Protein AF-A0A6A6DUK9-F1 (afdb_monomer)

Solvent-accessible surface area (backbone atoms only — not comparable to full-atom values): 10260 Å² total; per-residue (Å²): 81,68,50,56,43,38,37,33,22,68,74,67,48,70,50,73,76,43,75,47,70,49,62,72,30,68,74,65,78,47,85,48,71,88,71,81,74,62,84,68,71,42,81,40,97,46,64,44,70,66,60,54,53,50,51,55,51,51,51,53,50,50,51,53,53,49,51,52,51,54,49,52,52,52,50,51,51,53,51,52,52,50,52,51,54,49,54,52,49,53,51,50,54,51,54,50,51,60,47,53,52,51,54,50,50,52,50,53,52,50,52,51,51,53,50,53,49,46,49,64,70,73,49,74,78,80,76,74,86,77,82,88,76,96,80,85,88,80,85,87,79,88,87,76,93,76,87,80,82,85,82,80,81,85,82,88,76,82,79,88,85,88,132

pLDDT: mean 80.66, std 18.72, range [41.19, 98.25]

Radius of gyration: 49.28 Å; Cα contacts (8 Å, |Δi|>4): 82; chains: 1; bounding box: 95×43×125 Å

Foldseek 3Di:
DWAWAWEQEPVRDIDPIDTHDPVVCVVVVHDDDDDDHPPDHHYDPHHDPVVVVVVVVVVVVVVVVVVVVVVVVVVVVVVVVVVVVVVVVVVVVVVVVVVVVVVVVVVVVVVVVVVVVVCVVVDPPPPPDDDDDDDDDDDDDDDDDDDDDPDDDDDDDDDDDDD

Organism: NCBI:txid1314779

Sequence (163 aa):
MCQKWFKIYTCGCASPTYVQFCRPAVAADVVCQLLPEDVQPRKSFFPCYDCIRAQHRAEKAAEAAAAMKAAEEAFKKAEEEKKHKETERIRREAEERARVEREEEERKAKARKEEEEKIRREGRPWEVSGGNKKGKGRRDGHGGRHGNGHGGGSSAWGSNWRS

Mean predicted aligned error: 16.33 Å

Secondary structure (DSSP, 8-state):
-EEEE-EE-TTSPBPPPEEEE-HHHHHHT-----PPP--SPEEPSS--HHHHHHHHHHHHHHHHHHHHHHHHHHHHHHHHHHHHHHHHHHHHHHHHHHHHHHHHHHHHHHHHHHHHHHHHHH-----------------------------------------

Structure (mmCIF, N/CA/C/O backbone):
data_AF-A0A6A6DUK9-F1
#
_entry.id   AF-A0A6A6DUK9-F1
#
loop_
_atom_site.group_PDB
_atom_site.id
_atom_site.type_symbol
_atom_site.label_atom_id
_atom_site.label_alt_id
_atom_site.label_comp_id
_atom_site.label_asym_id
_atom_site.label_entity_id
_atom_site.label_seq_id
_atom_site.pdbx_PDB_ins_code
_atom_site.Cartn_x
_atom_site.Cartn_y
_atom_site.Cartn_z
_atom_site.occupancy
_atom_site.B_iso_or_equiv
_atom_site.auth_seq_id
_atom_site.auth_comp_id
_atom_site.auth_asym_id
_atom_site.auth_atom_id
_atom_site.pdbx_PDB_model_num
ATOM 1 N N . MET A 1 1 ? -38.609 1.006 37.296 1.00 69.38 1 MET A N 1
ATOM 2 C CA . MET A 1 1 ? -37.591 2.035 36.987 1.00 69.38 1 MET A CA 1
ATOM 3 C C . MET A 1 1 ? -36.424 1.430 36.226 1.00 69.38 1 MET A C 1
ATOM 5 O O . MET A 1 1 ? -36.191 0.230 36.347 1.00 69.38 1 MET A O 1
ATOM 9 N N . CYS A 1 2 ? -35.740 2.237 35.414 1.00 77.31 2 CYS A N 1
ATOM 10 C CA . CYS A 1 2 ? -34.673 1.782 34.526 1.00 77.31 2 CYS A CA 1
ATOM 11 C C . CYS A 1 2 ? -33.304 2.194 35.073 1.00 77.31 2 CYS A C 1
ATOM 13 O O . CYS A 1 2 ? -33.105 3.371 35.364 1.00 77.31 2 CYS A O 1
ATOM 15 N N . GLN A 1 3 ? -32.361 1.255 35.174 1.00 83.25 3 GLN A N 1
ATOM 16 C CA . GLN A 1 3 ? -30.976 1.579 35.515 1.00 83.25 3 GLN A CA 1
ATOM 17 C C . GLN A 1 3 ? -30.240 2.048 34.265 1.00 83.25 3 GLN A C 1
ATOM 19 O O . GLN A 1 3 ? -30.147 1.314 33.279 1.00 83.25 3 GLN A O 1
ATOM 24 N N . LYS A 1 4 ? -29.721 3.274 34.306 1.00 88.12 4 LYS A N 1
ATOM 25 C CA . LYS A 1 4 ? -28.845 3.808 33.266 1.00 88.12 4 LYS A CA 1
ATOM 26 C C . LYS A 1 4 ? -27.400 3.519 33.641 1.00 88.12 4 LYS A C 1
ATOM 28 O O . LYS A 1 4 ? -27.008 3.726 34.782 1.00 88.12 4 LYS A O 1
ATOM 33 N N . TRP A 1 5 ? -26.615 3.046 32.686 1.00 91.50 5 TRP A N 1
ATOM 34 C CA . TRP A 1 5 ? -25.183 2.830 32.873 1.00 91.50 5 TRP A CA 1
ATOM 35 C C . TRP A 1 5 ? -24.455 2.972 31.539 1.00 91.50 5 TRP A C 1
ATOM 37 O O . TRP A 1 5 ? -25.048 2.828 30.472 1.00 91.50 5 TRP A O 1
ATOM 47 N N . PHE A 1 6 ? -23.158 3.252 31.572 1.00 93.94 6 PHE A N 1
ATOM 48 C CA . PHE A 1 6 ? -22.327 3.313 30.372 1.00 93.94 6 PHE A CA 1
ATOM 49 C C . PHE A 1 6 ? -20.993 2.607 30.607 1.00 93.94 6 PHE A C 1
ATOM 51 O O . PHE A 1 6 ? -20.579 2.360 31.745 1.00 93.94 6 PHE A O 1
ATOM 58 N N . LYS A 1 7 ? -20.343 2.226 29.507 1.00 95.56 7 LYS A N 1
ATOM 59 C CA . LYS A 1 7 ? -19.026 1.591 29.503 1.00 95.56 7 LYS A CA 1
ATOM 60 C C . LYS A 1 7 ? -17.956 2.593 29.094 1.00 95.56 7 LYS A C 1
ATOM 62 O O . LYS A 1 7 ? -18.210 3.435 28.240 1.00 95.56 7 LYS A O 1
ATOM 67 N N . ILE A 1 8 ? -16.751 2.438 29.626 1.00 97.00 8 ILE A N 1
ATOM 68 C CA . ILE A 1 8 ? -15.539 3.074 29.096 1.00 97.00 8 ILE A CA 1
ATOM 69 C C . ILE A 1 8 ? -14.708 1.994 28.404 1.00 97.00 8 ILE A C 1
ATOM 71 O O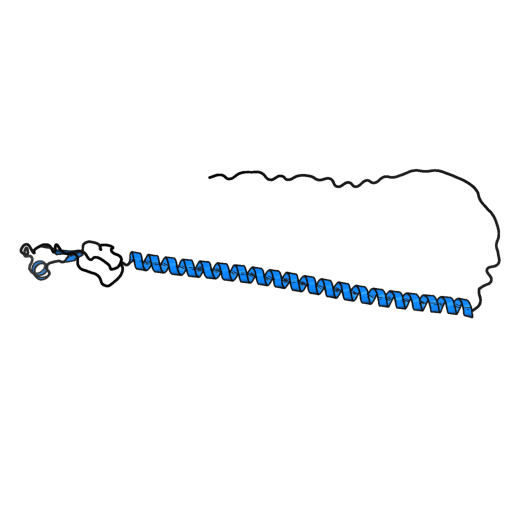 . ILE A 1 8 ? -14.317 1.011 29.038 1.00 97.00 8 ILE A O 1
ATOM 75 N N . TYR A 1 9 ? -14.485 2.152 27.099 1.00 97.38 9 TYR A N 1
ATOM 76 C CA . TYR A 1 9 ? -13.679 1.249 26.272 1.00 97.38 9 TYR A CA 1
ATOM 77 C C . TYR A 1 9 ? -12.178 1.421 26.541 1.00 97.38 9 TYR A C 1
ATOM 79 O O . TYR A 1 9 ? -11.752 2.436 27.087 1.00 97.38 9 TYR A O 1
ATOM 87 N N . THR A 1 10 ? -11.355 0.454 26.121 1.00 97.38 10 THR A N 1
ATOM 88 C CA . THR A 1 10 ? -9.887 0.533 26.287 1.00 97.38 10 THR A CA 1
ATOM 89 C C . THR A 1 10 ? -9.264 1.695 25.513 1.00 97.38 10 THR A C 1
ATOM 91 O O . THR A 1 10 ? -8.226 2.211 25.909 1.00 97.38 10 THR A O 1
ATOM 94 N N . CYS A 1 11 ? -9.930 2.156 24.452 1.00 96.06 11 CYS A N 1
ATOM 95 C CA . CYS A 1 11 ? -9.575 3.372 23.722 1.00 96.06 11 CYS A CA 1
ATOM 96 C C . CYS A 1 11 ? -9.956 4.676 24.452 1.00 96.06 11 CYS A C 1
ATOM 98 O O . CYS A 1 11 ? -9.732 5.755 23.915 1.00 96.06 11 CYS A O 1
ATOM 100 N N . GLY A 1 12 ? -10.568 4.602 25.639 1.00 96.00 12 GLY A N 1
ATOM 101 C CA . GLY A 1 12 ? -11.019 5.757 26.421 1.00 96.00 12 GLY A CA 1
ATOM 102 C C . GLY A 1 12 ? -12.381 6.320 26.003 1.00 96.00 12 GLY A C 1
ATOM 103 O O . GLY A 1 12 ? -12.948 7.139 26.722 1.00 96.00 12 GLY A O 1
ATOM 104 N N . CYS A 1 13 ? -12.952 5.868 24.884 1.00 96.25 13 CYS A N 1
ATOM 105 C CA . CYS A 1 13 ? -14.285 6.292 24.464 1.00 96.25 13 CYS A CA 1
ATOM 106 C C . CYS A 1 13 ? -15.356 5.817 25.460 1.00 96.25 13 CYS A C 1
ATOM 108 O O . CYS A 1 13 ? -15.331 4.670 25.915 1.00 96.25 13 CYS A O 1
ATOM 110 N N . ALA A 1 14 ? -16.338 6.673 25.744 1.00 95.94 14 ALA A N 1
ATOM 111 C CA . ALA A 1 14 ? -17.550 6.277 26.450 1.00 95.94 14 ALA A CA 1
ATOM 112 C C . ALA A 1 14 ? -18.547 5.639 25.471 1.00 95.94 14 ALA A C 1
ATOM 114 O O . ALA A 1 14 ? -18.697 6.084 24.332 1.00 95.94 14 ALA A O 1
ATOM 115 N N . SER A 1 15 ? -19.230 4.581 25.899 1.00 94.19 15 SER A N 1
ATOM 116 C CA . SER A 1 15 ? -20.342 4.014 25.144 1.00 94.19 15 SER A CA 1
ATOM 117 C C . SER A 1 15 ? -21.583 4.899 25.237 1.00 94.19 15 SER A C 1
ATOM 119 O O . SER A 1 15 ? -21.720 5.667 26.192 1.00 94.19 15 SER A O 1
ATOM 121 N N . PRO A 1 16 ? -22.559 4.705 24.335 1.00 93.44 16 PRO A N 1
ATOM 122 C CA . PRO A 1 16 ? -23.918 5.163 24.581 1.00 93.44 16 PRO A CA 1
ATOM 123 C C . PRO A 1 16 ? -24.430 4.659 25.937 1.00 93.44 16 PRO A C 1
ATOM 125 O O . PRO A 1 16 ? -24.010 3.597 26.416 1.00 93.44 16 PRO A O 1
ATOM 128 N N . THR A 1 17 ? -25.336 5.419 26.550 1.00 92.19 17 THR A N 1
ATOM 129 C CA . THR A 1 17 ? -25.999 5.015 27.791 1.00 92.19 17 THR A CA 1
ATOM 130 C C . THR A 1 17 ? -26.890 3.808 27.523 1.00 92.19 17 THR A C 1
ATOM 132 O O . THR A 1 17 ? -27.833 3.870 26.736 1.00 92.19 17 THR A O 1
ATOM 135 N N . TYR A 1 18 ? -26.601 2.705 28.201 1.00 90.38 18 TYR A N 1
ATOM 136 C CA . TYR A 1 18 ? -27.451 1.530 28.228 1.00 90.38 18 TYR A CA 1
ATOM 137 C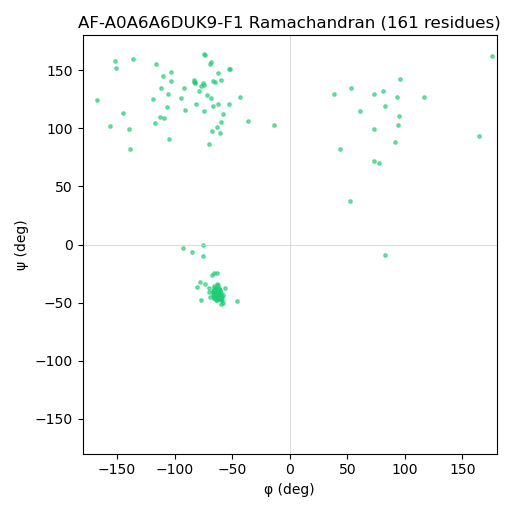 C . TYR A 1 18 ? -28.543 1.712 29.272 1.00 90.38 18 TYR A C 1
ATOM 139 O O . TYR A 1 18 ? -28.310 2.234 30.362 1.00 90.38 18 TYR A O 1
ATOM 147 N N . VAL A 1 19 ? -29.738 1.242 28.933 1.00 88.88 19 VAL A N 1
ATOM 148 C CA . VAL A 1 19 ? -30.896 1.247 29.819 1.00 88.88 19 VAL A CA 1
ATOM 149 C C . VAL A 1 19 ? -31.215 -0.201 30.158 1.00 88.88 19 VAL A C 1
ATOM 151 O O . VAL A 1 19 ? -31.642 -0.973 29.302 1.00 88.88 19 VAL A O 1
ATOM 154 N N . GLN A 1 20 ? -30.972 -0.593 31.404 1.00 85.81 20 GLN A N 1
ATOM 155 C CA . GLN A 1 20 ? -31.369 -1.895 31.910 1.00 85.81 20 GLN A CA 1
ATOM 156 C C . GLN A 1 20 ? -32.764 -1.787 32.520 1.00 85.81 20 GLN A C 1
ATOM 158 O O . GLN A 1 20 ? -32.992 -1.086 33.509 1.00 85.81 20 GLN A O 1
ATOM 163 N N . PHE A 1 21 ? -33.706 -2.497 31.907 1.00 85.06 21 PHE A N 1
ATOM 164 C CA . PHE A 1 21 ? -35.063 -2.605 32.414 1.00 85.06 21 PHE A CA 1
ATOM 165 C C . PHE A 1 21 ? -35.143 -3.673 33.505 1.00 85.06 21 PHE A C 1
ATOM 167 O O . PHE A 1 21 ? -34.571 -4.761 33.406 1.00 85.06 21 PHE A O 1
ATOM 174 N N . CYS A 1 22 ? -35.902 -3.353 34.543 1.00 83.44 22 CYS A N 1
ATOM 175 C CA . CYS A 1 22 ? -36.277 -4.239 35.634 1.00 83.44 22 CYS A CA 1
ATOM 176 C C . CYS A 1 22 ? -37.268 -5.293 35.096 1.00 83.44 22 CYS A C 1
ATOM 178 O O . CYS A 1 22 ? -38.480 -5.099 35.130 1.00 83.44 22 CYS A O 1
ATOM 180 N N . ARG A 1 23 ? -36.742 -6.399 34.544 1.00 85.19 23 ARG A N 1
ATOM 181 C CA . ARG A 1 23 ? -37.528 -7.489 33.928 1.00 85.19 23 ARG A CA 1
ATOM 182 C C . ARG A 1 23 ? -38.745 -7.961 34.743 1.00 85.19 23 ARG A C 1
ATOM 184 O O . ARG A 1 23 ? -39.813 -8.044 34.144 1.00 85.19 23 ARG A O 1
ATOM 191 N N . PRO A 1 24 ? -38.642 -8.252 36.058 1.00 83.94 24 PRO A N 1
ATOM 192 C CA . PRO A 1 24 ? -39.793 -8.753 36.816 1.00 83.94 24 PRO A CA 1
ATOM 193 C C . PRO A 1 24 ? -40.941 -7.743 36.896 1.00 83.94 24 PRO A C 1
ATOM 195 O O . PRO A 1 24 ? -42.102 -8.121 36.850 1.00 83.94 24 PRO A O 1
ATOM 198 N N . ALA A 1 25 ? -40.633 -6.453 36.954 1.00 82.75 25 ALA A N 1
ATOM 199 C CA . ALA A 1 25 ? -41.648 -5.414 37.030 1.00 82.75 25 ALA A CA 1
ATOM 200 C C . ALA A 1 25 ? -42.311 -5.106 35.692 1.00 82.75 25 ALA A C 1
ATOM 202 O O . ALA A 1 25 ? -43.494 -4.800 35.665 1.00 82.75 25 ALA A O 1
ATOM 203 N N . VAL A 1 26 ? -41.564 -5.231 34.589 1.00 84.50 26 VAL A N 1
ATOM 204 C CA . VAL A 1 26 ? -42.155 -5.185 33.244 1.00 84.50 26 VAL A CA 1
ATOM 205 C C . VAL A 1 26 ? -43.155 -6.330 33.073 1.00 84.50 26 VAL A C 1
ATOM 207 O O . VAL A 1 26 ? -44.204 -6.132 32.478 1.00 84.50 26 VAL A O 1
ATOM 210 N N . ALA A 1 27 ? -42.854 -7.514 33.614 1.00 87.56 27 ALA A N 1
ATOM 211 C CA . ALA A 1 27 ? -43.754 -8.663 33.544 1.00 87.56 27 ALA A CA 1
ATOM 212 C C . ALA A 1 27 ? -44.980 -8.541 34.468 1.00 87.56 27 ALA A C 1
ATOM 214 O O . ALA A 1 27 ? -46.046 -9.036 34.122 1.00 87.56 27 ALA A O 1
ATOM 215 N N . ALA A 1 28 ? -44.829 -7.909 35.636 1.00 88.38 28 ALA A N 1
ATOM 216 C CA . ALA A 1 28 ? -45.887 -7.778 36.640 1.00 88.38 28 ALA A CA 1
ATOM 217 C C . ALA A 1 28 ? -46.717 -6.482 36.527 1.00 88.38 28 ALA A C 1
ATOM 219 O O . ALA A 1 28 ? -47.638 -6.299 37.315 1.00 88.38 28 ALA A O 1
ATOM 220 N N . ASP A 1 29 ? -46.373 -5.583 35.599 1.00 85.88 29 ASP A N 1
ATOM 221 C CA . ASP A 1 29 ? -46.947 -4.233 35.464 1.00 85.88 29 ASP A CA 1
ATOM 222 C C . ASP A 1 29 ? -46.905 -3.406 36.768 1.00 85.88 29 ASP A C 1
ATOM 224 O O . ASP A 1 29 ? -47.817 -2.662 37.122 1.00 85.88 29 ASP A O 1
ATOM 228 N N . VAL A 1 30 ? -45.813 -3.553 37.528 1.00 85.69 30 VAL A N 1
ATOM 229 C CA . VAL A 1 30 ? -45.591 -2.835 38.794 1.00 85.69 30 VAL A CA 1
ATOM 230 C C . VAL A 1 30 ? -44.468 -1.814 38.623 1.00 85.69 30 VAL A C 1
ATOM 232 O O . VAL A 1 30 ? -43.477 -2.048 37.934 1.00 85.69 30 VAL A O 1
ATOM 235 N N . VAL A 1 31 ? -44.557 -0.667 39.294 1.00 79.75 31 VAL A N 1
ATOM 236 C CA . VAL A 1 31 ? -43.469 0.323 39.316 1.00 79.75 31 VAL A CA 1
ATOM 237 C C . VAL A 1 31 ? -42.334 -0.170 40.232 1.00 79.75 31 VAL A C 1
ATOM 239 O O . VAL A 1 31 ? -42.527 -0.281 41.439 1.00 79.75 31 VAL A O 1
ATOM 242 N N . CYS A 1 32 ? -41.132 -0.463 39.698 1.00 72.69 32 CYS A N 1
ATOM 243 C CA . CYS A 1 32 ? -39.991 -0.816 40.578 1.00 72.69 32 CYS A CA 1
ATOM 244 C C . CYS A 1 32 ? -39.621 0.343 41.506 1.00 72.69 32 CYS A C 1
ATOM 246 O O . CYS A 1 32 ? -39.638 1.500 41.078 1.00 72.69 32 CYS A O 1
ATOM 248 N N . GLN A 1 33 ? -39.149 -0.010 42.703 1.00 73.81 33 GLN A N 1
ATOM 249 C CA . GLN A 1 33 ? -38.439 0.886 43.615 1.00 73.81 33 GLN A CA 1
ATOM 250 C C . GLN A 1 33 ? -37.253 1.571 42.910 1.00 73.81 33 GLN A C 1
ATOM 252 O O . GLN A 1 33 ? -36.685 1.025 41.960 1.00 73.81 33 GLN A O 1
ATOM 257 N N . LEU A 1 34 ? -36.900 2.777 43.362 1.00 70.06 34 LEU A N 1
ATOM 258 C CA . LEU A 1 34 ? -35.744 3.539 42.882 1.00 70.06 34 LEU A CA 1
ATOM 259 C C . LEU A 1 34 ? -34.464 2.726 43.118 1.00 70.06 34 LEU A C 1
ATOM 261 O O . LEU A 1 34 ? -34.008 2.607 44.253 1.00 70.06 34 LEU A O 1
ATOM 265 N N . LEU A 1 35 ? -33.893 2.153 42.054 1.00 71.69 35 LEU A N 1
ATOM 266 C CA . LEU A 1 35 ? -32.554 1.576 42.141 1.00 71.69 35 LEU A CA 1
ATOM 267 C C . LEU A 1 35 ? -31.529 2.719 42.167 1.00 71.69 35 LEU A C 1
ATOM 269 O O . LEU A 1 35 ? -31.689 3.672 41.399 1.00 71.69 35 LEU A O 1
ATOM 273 N N . PRO A 1 36 ? -30.483 2.626 43.006 1.00 74.31 36 PRO A N 1
ATOM 274 C CA . PRO A 1 36 ? -29.415 3.613 43.018 1.00 74.31 36 PRO A CA 1
ATOM 275 C C . PRO A 1 36 ? -28.749 3.672 41.641 1.00 74.31 36 PRO A C 1
ATOM 277 O O . PRO A 1 36 ? -28.590 2.653 40.961 1.00 74.31 36 PRO A O 1
ATOM 280 N N . GLU A 1 37 ? -28.403 4.884 41.219 1.00 77.19 37 GLU A N 1
ATOM 281 C CA . GLU A 1 37 ? -27.707 5.121 39.960 1.00 77.19 37 GLU A CA 1
ATOM 282 C C . GLU A 1 37 ? -26.253 4.645 40.099 1.00 77.19 37 GLU A C 1
ATOM 284 O O . GLU A 1 37 ? -25.569 4.989 41.066 1.00 77.19 37 GLU A O 1
ATOM 289 N N . ASP A 1 38 ? -25.785 3.817 39.159 1.00 78.31 38 ASP A N 1
ATOM 290 C CA . ASP A 1 38 ? -24.386 3.381 39.115 1.00 78.31 38 ASP A CA 1
ATOM 291 C C . ASP A 1 38 ? -23.518 4.607 38.775 1.00 78.31 38 ASP A C 1
ATOM 293 O O . ASP A 1 38 ? -23.372 4.983 37.612 1.00 78.31 38 ASP A O 1
ATOM 297 N N . VAL A 1 39 ? -22.938 5.246 39.797 1.00 81.38 39 VAL A N 1
ATOM 298 C CA . VAL A 1 39 ? -22.068 6.429 39.631 1.00 81.38 39 VAL A CA 1
ATOM 299 C C . VAL A 1 39 ? -20.761 6.062 38.919 1.00 81.38 39 VAL A C 1
ATOM 301 O O . VAL A 1 39 ? -20.136 6.900 38.268 1.00 81.38 39 VAL A O 1
ATOM 304 N N . GLN A 1 40 ? -20.328 4.803 39.030 1.00 89.25 40 GLN A N 1
ATOM 305 C CA . GLN A 1 40 ? -19.068 4.354 38.451 1.00 89.25 40 GLN A CA 1
ATOM 306 C C . GLN A 1 40 ? -19.259 3.742 37.055 1.00 89.25 40 GLN A C 1
ATOM 308 O O . GLN A 1 40 ? -20.024 2.787 36.890 1.00 89.25 40 GLN A O 1
ATOM 313 N N . PRO A 1 41 ? -18.522 4.229 36.042 1.00 92.19 41 PRO A N 1
ATOM 314 C CA . PRO A 1 41 ? -18.570 3.662 34.704 1.00 92.19 41 PRO A CA 1
ATOM 315 C C . PRO A 1 41 ? -18.003 2.243 34.678 1.00 92.19 41 PRO A C 1
ATOM 317 O O . PRO A 1 41 ? -16.967 1.945 35.281 1.00 92.19 41 PRO A O 1
ATOM 320 N N . ARG A 1 42 ? -18.642 1.360 33.908 1.00 93.19 42 ARG A N 1
ATOM 321 C CA . ARG A 1 42 ? -18.175 -0.024 33.767 1.00 93.19 42 ARG A CA 1
ATOM 322 C C . ARG A 1 42 ? -17.003 -0.086 32.792 1.00 93.19 42 ARG A C 1
ATOM 324 O O . ARG A 1 42 ? -17.070 0.450 31.688 1.00 93.19 42 ARG A O 1
ATOM 331 N N . LYS A 1 43 ? -15.922 -0.767 33.163 1.00 95.69 43 LYS A N 1
ATOM 332 C CA . LYS A 1 43 ? -14.769 -0.941 32.270 1.00 95.69 43 LYS A CA 1
ATOM 333 C C . LYS A 1 43 ? -15.090 -1.964 31.180 1.00 95.69 43 LYS A C 1
ATOM 335 O O . LYS A 1 43 ? -15.699 -2.999 31.445 1.00 95.69 43 LYS A O 1
ATOM 340 N N . SER A 1 44 ? -14.685 -1.666 29.953 1.00 95.44 44 SER A N 1
ATOM 341 C CA . SER A 1 44 ? -14.723 -2.586 28.820 1.00 95.44 44 SER A CA 1
ATOM 342 C C . SER A 1 44 ? -13.319 -3.120 28.538 1.00 95.44 44 SER A C 1
ATOM 344 O O . SER A 1 44 ? -12.351 -2.368 28.582 1.00 95.44 44 SER A O 1
ATOM 346 N N . PHE A 1 45 ? -13.223 -4.408 28.207 1.00 96.25 45 PHE A N 1
ATOM 347 C CA . PHE A 1 45 ? -11.967 -5.064 27.822 1.00 96.25 45 PHE A CA 1
ATOM 348 C C . PHE A 1 45 ? -11.621 -4.899 26.338 1.00 96.25 45 PHE A C 1
ATOM 350 O O . PHE A 1 45 ? -10.540 -5.290 25.910 1.00 96.25 45 PHE A O 1
ATOM 357 N N . PHE A 1 46 ? -12.525 -4.312 25.552 1.00 96.38 46 PHE A N 1
ATOM 358 C CA . PHE A 1 46 ? -12.365 -4.145 24.112 1.00 96.38 46 PHE A CA 1
ATOM 359 C C . PHE A 1 46 ? -12.291 -2.658 23.730 1.00 96.38 46 PHE A C 1
ATOM 361 O O . PHE A 1 46 ? -12.819 -1.806 24.463 1.00 96.38 46 PHE A O 1
ATOM 368 N N . PRO A 1 47 ? -11.659 -2.326 22.590 1.00 96.88 47 PRO A N 1
ATOM 369 C CA . PRO A 1 47 ? -11.795 -1.013 21.973 1.00 96.88 47 PRO A CA 1
ATOM 370 C C . PRO A 1 47 ? -13.218 -0.820 21.435 1.00 96.88 47 PRO A C 1
ATOM 372 O O . PRO A 1 47 ? -13.944 -1.783 21.177 1.00 96.88 47 PRO A O 1
ATOM 375 N N . CYS A 1 48 ? -13.642 0.435 21.278 1.00 96.06 48 CYS A N 1
ATOM 376 C CA . CYS A 1 48 ? -14.953 0.715 20.703 1.00 96.06 48 CYS A CA 1
ATOM 377 C C . CYS A 1 48 ? -14.985 0.341 19.211 1.00 96.06 48 CYS A C 1
ATOM 379 O O . CYS A 1 48 ? -13.957 0.337 18.527 1.00 96.06 48 CYS A O 1
ATOM 381 N N . TYR A 1 49 ? -16.184 0.059 18.698 1.00 95.62 49 TYR A N 1
ATOM 382 C CA . TYR A 1 49 ? -16.381 -0.336 17.302 1.00 95.62 49 TYR A CA 1
ATOM 383 C C . TYR A 1 49 ? -15.828 0.697 16.308 1.00 95.62 49 TYR A C 1
ATOM 385 O O . TYR A 1 49 ? -15.234 0.326 15.298 1.00 95.62 49 TYR A O 1
ATOM 393 N N . ASP A 1 50 ? -15.960 1.990 16.609 1.00 96.62 50 ASP A N 1
ATOM 394 C CA . ASP A 1 50 ? -15.454 3.052 15.740 1.00 96.62 50 ASP A CA 1
ATOM 395 C C . ASP A 1 50 ? -13.929 3.070 15.652 1.00 96.62 50 ASP A C 1
ATOM 397 O O . ASP A 1 50 ? -13.395 3.219 14.553 1.00 96.62 50 ASP A O 1
ATOM 401 N N . CYS A 1 51 ? -13.229 2.844 16.767 1.00 96.88 51 CYS A N 1
ATOM 402 C CA . CYS A 1 51 ? -11.774 2.719 16.773 1.00 96.88 51 CYS A CA 1
ATOM 403 C C . CYS A 1 51 ? -11.313 1.488 15.985 1.00 96.88 51 CYS A C 1
ATOM 405 O O . CYS A 1 51 ? -10.406 1.611 15.167 1.00 96.88 51 CYS A O 1
ATOM 407 N N . ILE A 1 52 ? -11.967 0.334 16.162 1.00 97.19 52 ILE A N 1
ATOM 408 C CA . ILE A 1 52 ? -11.657 -0.886 15.392 1.00 97.19 52 ILE A CA 1
ATOM 409 C C . ILE A 1 52 ? -11.857 -0.629 13.895 1.00 97.19 52 ILE A C 1
ATOM 411 O O . ILE A 1 52 ? -11.003 -0.937 13.066 1.00 97.19 52 ILE A O 1
ATOM 415 N N . ARG A 1 53 ? -12.983 -0.009 13.531 1.00 98.12 53 ARG A N 1
ATOM 416 C CA . ARG A 1 53 ? -13.302 0.323 12.142 1.00 98.12 53 ARG A CA 1
ATOM 417 C C . ARG A 1 53 ? -12.309 1.324 11.551 1.00 98.12 53 ARG A C 1
ATOM 419 O O . ARG A 1 53 ? -11.976 1.213 10.374 1.00 98.12 53 ARG A O 1
ATOM 426 N N . ALA A 1 54 ? -11.850 2.295 12.338 1.00 98.00 54 ALA A N 1
ATOM 427 C CA . ALA A 1 54 ? -10.833 3.253 11.920 1.00 98.00 54 ALA A CA 1
ATOM 428 C C . ALA A 1 54 ? -9.477 2.573 11.679 1.00 98.00 54 ALA A C 1
ATOM 430 O O . ALA A 1 54 ? -8.877 2.809 10.634 1.00 98.00 54 ALA A O 1
ATOM 431 N N . GLN A 1 55 ? -9.043 1.686 12.581 1.00 97.56 55 GLN A N 1
ATOM 432 C CA . GLN A 1 55 ? -7.820 0.890 12.416 1.00 97.56 55 GLN A CA 1
ATOM 433 C C . GLN A 1 55 ? -7.876 0.049 11.142 1.00 97.56 55 GLN A C 1
ATOM 435 O O . GLN A 1 55 ? -7.013 0.179 10.283 1.00 97.56 55 GLN A O 1
ATOM 440 N N . HIS A 1 56 ? -8.961 -0.693 10.941 1.00 98.25 56 HIS A N 1
ATOM 441 C CA . HIS A 1 56 ? -9.135 -1.515 9.747 1.00 98.25 56 HIS A CA 1
ATOM 442 C C . HIS A 1 56 ? -9.162 -0.687 8.445 1.00 98.25 56 HIS A C 1
ATOM 444 O O . HIS A 1 56 ? -8.668 -1.119 7.404 1.00 98.25 56 HIS A O 1
ATOM 450 N N . ARG A 1 57 ? -9.729 0.529 8.464 1.00 98.12 57 ARG A N 1
ATOM 451 C CA . ARG A 1 57 ? -9.651 1.446 7.310 1.00 98.12 57 ARG A CA 1
ATOM 452 C C . ARG A 1 57 ? -8.223 1.922 7.058 1.00 98.12 57 ARG A C 1
ATOM 454 O O . ARG A 1 57 ? -7.829 2.007 5.899 1.00 98.12 57 ARG A O 1
ATOM 461 N N . ALA A 1 58 ? -7.475 2.239 8.112 1.00 98.06 58 ALA A N 1
ATOM 462 C CA . ALA A 1 58 ? -6.085 2.660 8.002 1.00 98.06 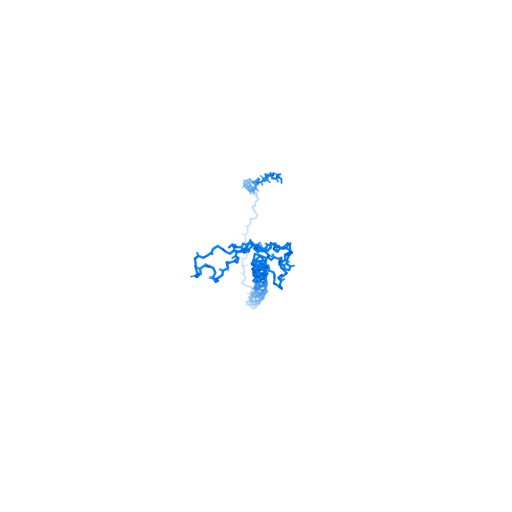58 ALA A CA 1
ATOM 463 C C . ALA A 1 58 ? -5.196 1.531 7.456 1.00 98.06 58 ALA A C 1
ATOM 465 O O . ALA A 1 58 ? -4.402 1.775 6.553 1.00 98.06 58 ALA A O 1
ATOM 466 N N . GLU A 1 59 ? -5.388 0.297 7.927 1.00 97.69 59 GLU A N 1
ATOM 467 C CA . GLU A 1 59 ? -4.693 -0.898 7.430 1.00 97.69 59 GLU A CA 1
ATOM 468 C C . GLU A 1 59 ? -4.964 -1.119 5.940 1.00 97.69 59 GLU A C 1
ATOM 470 O O . GLU A 1 59 ? -4.030 -1.166 5.143 1.00 97.69 59 GLU A O 1
ATOM 475 N N . LYS A 1 60 ? -6.236 -1.117 5.522 1.00 97.81 60 LYS A N 1
ATOM 476 C CA . LYS A 1 60 ? -6.590 -1.250 4.100 1.00 97.81 60 LYS A CA 1
ATOM 477 C C . LYS A 1 60 ? -6.040 -0.125 3.228 1.00 97.81 60 LYS A C 1
ATOM 479 O O . LYS A 1 60 ? -5.650 -0.363 2.087 1.00 97.81 60 LYS A O 1
ATOM 484 N N . ALA A 1 61 ? -6.020 1.105 3.737 1.00 96.94 61 ALA A N 1
ATOM 485 C CA . ALA A 1 61 ? -5.430 2.228 3.017 1.00 96.94 61 ALA A CA 1
ATOM 486 C C . ALA A 1 61 ? -3.910 2.060 2.861 1.00 96.94 61 ALA A C 1
ATOM 488 O O . ALA A 1 61 ? -3.374 2.346 1.791 1.00 96.94 61 ALA A O 1
ATOM 489 N N . ALA A 1 62 ? -3.224 1.559 3.892 1.00 96.88 62 ALA A N 1
ATOM 490 C CA . ALA A 1 62 ? -1.796 1.266 3.839 1.00 96.88 62 ALA A CA 1
ATOM 491 C C . ALA A 1 62 ? -1.480 0.133 2.848 1.00 96.88 62 ALA A C 1
ATOM 493 O O . ALA A 1 62 ? -0.555 0.269 2.049 1.00 96.88 62 ALA A O 1
ATOM 494 N N . GLU A 1 63 ? -2.278 -0.937 2.837 1.00 96.06 63 GLU A N 1
ATOM 495 C CA . GLU A 1 63 ? -2.162 -2.033 1.866 1.00 96.06 63 GLU A CA 1
ATOM 496 C C . GLU A 1 63 ? -2.359 -1.542 0.427 1.00 96.06 63 GLU A 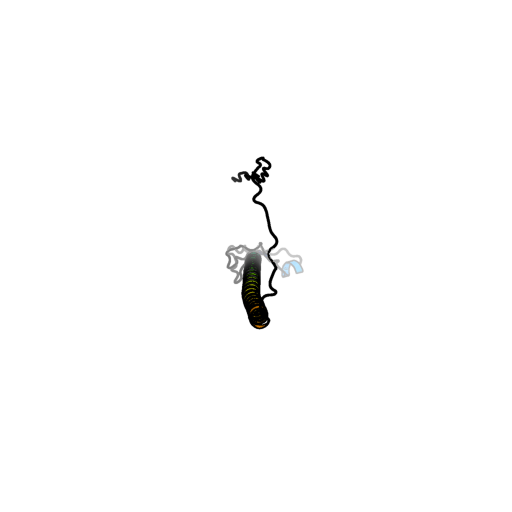C 1
ATOM 498 O O . GLU A 1 63 ? -1.541 -1.832 -0.447 1.00 96.06 63 GLU A O 1
ATOM 503 N N . ALA A 1 64 ? -3.399 -0.741 0.177 1.00 96.19 64 ALA A N 1
ATOM 504 C CA . ALA A 1 64 ? -3.651 -0.169 -1.143 1.00 96.19 64 ALA A CA 1
ATOM 505 C C . ALA A 1 64 ? -2.510 0.760 -1.590 1.00 96.19 64 ALA A C 1
ATOM 507 O O . ALA A 1 64 ? -2.060 0.688 -2.733 1.00 96.19 64 ALA A O 1
ATOM 508 N N . ALA A 1 65 ? -1.993 1.601 -0.689 1.00 96.56 65 ALA A N 1
ATOM 509 C CA . ALA A 1 65 ? -0.857 2.469 -0.983 1.00 96.56 65 ALA A CA 1
ATOM 510 C C . ALA A 1 65 ? 0.422 1.668 -1.283 1.00 96.56 65 ALA A C 1
ATOM 512 O O . ALA A 1 65 ? 1.164 2.021 -2.201 1.00 96.56 65 ALA A O 1
ATOM 513 N N . ALA A 1 66 ? 0.675 0.581 -0.549 1.00 96.25 66 ALA A N 1
ATOM 514 C CA . ALA A 1 66 ? 1.803 -0.310 -0.802 1.00 96.25 66 ALA A CA 1
ATOM 515 C C . ALA A 1 66 ? 1.672 -1.025 -2.157 1.00 96.25 66 ALA A C 1
ATOM 517 O O . ALA A 1 66 ? 2.640 -1.076 -2.914 1.00 96.25 66 ALA A O 1
ATOM 518 N N . ALA A 1 67 ? 0.474 -1.502 -2.504 1.00 96.19 67 ALA A N 1
ATOM 519 C CA . ALA A 1 67 ? 0.205 -2.128 -3.796 1.00 96.19 67 ALA A CA 1
ATOM 520 C C . ALA A 1 67 ? 0.413 -1.154 -4.968 1.00 96.19 67 ALA A C 1
ATOM 522 O O . ALA A 1 67 ? 1.032 -1.519 -5.966 1.00 96.19 67 ALA A O 1
ATOM 523 N N . MET A 1 68 ? -0.037 0.098 -4.834 1.00 95.81 68 MET A N 1
ATOM 524 C CA . MET A 1 68 ? 0.166 1.132 -5.857 1.00 95.81 68 MET A CA 1
ATOM 525 C C . MET A 1 68 ? 1.652 1.456 -6.053 1.00 95.81 68 MET A C 1
ATOM 527 O O . MET A 1 68 ? 2.110 1.537 -7.190 1.00 95.81 68 MET A O 1
ATOM 531 N N . LYS A 1 69 ? 2.426 1.568 -4.965 1.00 96.19 69 LYS A N 1
ATOM 532 C CA . LYS A 1 69 ? 3.884 1.766 -5.047 1.00 96.19 69 LYS A CA 1
ATOM 533 C C . LYS A 1 69 ? 4.586 0.586 -5.717 1.00 96.19 69 LYS A C 1
ATOM 535 O O . LYS A 1 69 ? 5.400 0.792 -6.611 1.00 96.19 69 LYS A O 1
ATOM 540 N N . ALA A 1 70 ? 4.235 -0.642 -5.338 1.00 96.44 70 ALA A N 1
ATOM 541 C CA . ALA A 1 70 ? 4.798 -1.840 -5.953 1.00 96.44 70 ALA A CA 1
ATOM 542 C C . ALA A 1 70 ? 4.473 -1.920 -7.457 1.00 96.44 70 ALA A C 1
ATOM 544 O O . ALA A 1 70 ? 5.332 -2.290 -8.258 1.00 96.44 70 ALA A O 1
ATOM 545 N N . ALA A 1 71 ? 3.259 -1.530 -7.857 1.00 96.12 71 ALA A N 1
ATOM 546 C CA . ALA A 1 71 ? 2.864 -1.468 -9.261 1.00 96.12 71 ALA A CA 1
ATOM 547 C C . ALA A 1 71 ? 3.645 -0.396 -10.041 1.00 96.12 71 ALA A C 1
ATOM 549 O O . ALA A 1 71 ? 4.098 -0.660 -11.155 1.00 96.12 71 ALA A O 1
ATOM 550 N N . GLU A 1 72 ? 3.848 0.790 -9.460 1.00 96.25 72 GLU A N 1
ATOM 551 C CA . GLU A 1 72 ? 4.640 1.859 -10.077 1.00 96.25 72 GLU A CA 1
ATOM 552 C C . GLU A 1 72 ? 6.105 1.439 -10.270 1.00 96.25 72 GLU A C 1
ATOM 554 O O . GLU A 1 72 ? 6.675 1.632 -11.344 1.00 96.25 72 GLU A O 1
ATOM 559 N N . GLU A 1 73 ? 6.713 0.812 -9.262 1.00 96.25 73 GLU A N 1
ATOM 560 C CA . GLU A 1 73 ? 8.079 0.290 -9.354 1.00 96.25 73 GLU A CA 1
ATOM 561 C C . GLU A 1 73 ? 8.206 -0.822 -10.400 1.00 96.25 73 GLU A C 1
ATOM 563 O O . GLU A 1 73 ? 9.181 -0.854 -11.154 1.00 96.25 73 GLU A O 1
ATOM 568 N N . ALA A 1 74 ? 7.220 -1.718 -10.484 1.00 95.81 74 ALA A N 1
ATOM 569 C CA . ALA A 1 74 ? 7.186 -2.757 -11.507 1.00 95.81 74 ALA A CA 1
ATOM 570 C C . ALA A 1 74 ? 7.070 -2.159 -12.918 1.00 95.81 74 ALA A C 1
ATOM 572 O O . ALA A 1 74 ? 7.764 -2.605 -13.832 1.00 95.81 74 ALA A O 1
ATOM 573 N N . PHE A 1 75 ? 6.246 -1.120 -13.094 1.00 95.94 75 PHE A N 1
ATOM 574 C CA . PHE A 1 75 ? 6.116 -0.424 -14.371 1.00 95.94 75 PHE A CA 1
ATOM 575 C C . PHE A 1 75 ? 7.421 0.269 -14.776 1.00 95.94 75 PHE A C 1
ATOM 577 O O . PHE A 1 75 ? 7.874 0.091 -15.906 1.00 95.94 75 PHE A O 1
ATOM 584 N N . LYS A 1 76 ? 8.070 0.984 -13.847 1.00 96.44 76 LYS A N 1
ATOM 585 C CA . LYS A 1 76 ? 9.367 1.635 -14.094 1.00 96.44 76 LYS A CA 1
ATOM 586 C C . LYS A 1 76 ? 10.440 0.628 -14.498 1.00 96.44 76 LYS A C 1
ATOM 588 O O . LYS A 1 76 ? 11.084 0.813 -15.525 1.00 96.44 76 LYS A O 1
ATOM 593 N N . LYS A 1 77 ? 10.573 -0.480 -13.762 1.00 95.44 77 LYS A N 1
ATOM 594 C CA . LYS A 1 77 ? 11.529 -1.549 -14.100 1.00 95.44 77 LYS A CA 1
ATOM 595 C C . LYS A 1 77 ? 11.247 -2.160 -15.473 1.00 95.44 77 LYS A C 1
ATOM 597 O O . LYS A 1 77 ? 12.174 -2.376 -16.246 1.00 95.44 77 LYS A O 1
ATOM 602 N N . ALA A 1 78 ? 9.978 -2.399 -15.807 1.00 95.75 78 ALA A N 1
ATOM 603 C CA . ALA A 1 78 ? 9.601 -2.918 -17.119 1.00 95.75 78 ALA A CA 1
ATOM 604 C C . ALA A 1 78 ? 9.906 -1.922 -18.253 1.00 95.75 78 ALA A C 1
ATOM 606 O O . ALA A 1 78 ? 10.278 -2.331 -19.354 1.00 95.75 78 ALA A O 1
ATOM 607 N N . GLU A 1 79 ? 9.753 -0.620 -18.011 1.00 96.38 79 GLU A N 1
ATOM 608 C CA . GLU A 1 79 ? 10.105 0.426 -18.972 1.00 96.38 79 GLU A CA 1
ATOM 609 C C . GLU A 1 79 ? 11.625 0.525 -19.175 1.00 96.38 79 GLU A C 1
ATOM 611 O O . GLU A 1 79 ? 12.094 0.571 -20.314 1.00 96.38 79 GLU A O 1
ATOM 616 N N . GLU A 1 80 ? 12.401 0.494 -18.091 1.00 95.81 80 GLU A N 1
ATOM 617 C CA . GLU A 1 80 ? 13.867 0.479 -18.130 1.00 95.81 80 GLU A CA 1
ATOM 618 C C . GLU A 1 80 ? 14.398 -0.760 -18.859 1.00 95.81 80 GLU A C 1
ATOM 620 O O . GLU A 1 80 ? 15.268 -0.648 -19.723 1.00 95.81 80 GLU A O 1
ATOM 625 N N . GLU A 1 81 ? 13.827 -1.936 -18.593 1.00 95.38 81 GLU A N 1
ATOM 626 C CA . GLU A 1 81 ? 14.206 -3.173 -19.275 1.00 95.38 81 GLU A CA 1
ATOM 627 C C . GLU A 1 81 ? 13.885 -3.117 -20.778 1.00 95.38 81 GLU A C 1
ATOM 629 O O . GLU A 1 81 ? 14.680 -3.574 -21.604 1.00 95.38 81 GLU A O 1
ATOM 634 N N . LYS A 1 82 ? 12.746 -2.524 -21.164 1.00 94.75 82 LYS A N 1
ATOM 635 C CA . LYS A 1 82 ? 12.403 -2.307 -22.580 1.00 94.75 82 LYS A CA 1
ATOM 636 C C . LYS A 1 82 ? 13.403 -1.381 -23.262 1.00 94.75 82 LYS A C 1
ATOM 638 O O . LYS A 1 82 ? 13.895 -1.729 -24.334 1.00 94.75 82 LYS A O 1
ATOM 643 N N . LYS A 1 83 ? 13.740 -0.255 -22.628 1.00 95.19 83 LYS A N 1
ATOM 644 C CA . LYS A 1 83 ? 14.748 0.689 -23.133 1.00 95.19 83 LYS A CA 1
ATOM 645 C C . LYS A 1 83 ? 16.105 0.008 -23.292 1.00 95.19 83 LYS A C 1
ATOM 647 O O . LYS A 1 83 ? 16.715 0.124 -24.347 1.00 95.19 83 LYS A O 1
ATOM 652 N N . HIS A 1 84 ? 16.529 -0.778 -22.303 1.00 93.75 84 HIS A N 1
ATOM 653 C CA . HIS A 1 84 ? 17.782 -1.528 -22.366 1.00 93.75 84 HIS A CA 1
ATOM 654 C C . HIS A 1 84 ? 17.801 -2.543 -23.522 1.00 93.75 84 HIS A C 1
ATOM 656 O O . HIS A 1 84 ? 18.776 -2.638 -24.270 1.00 93.75 84 HIS A O 1
ATOM 662 N N . LYS A 1 85 ? 16.712 -3.300 -23.711 1.00 95.38 85 LYS A N 1
ATOM 663 C CA . LYS A 1 85 ? 16.583 -4.246 -24.833 1.00 95.38 85 LYS A CA 1
ATOM 664 C C . LYS A 1 85 ? 16.628 -3.541 -26.186 1.00 95.38 85 LYS A C 1
ATOM 666 O O . LYS A 1 85 ? 17.238 -4.057 -27.120 1.00 95.38 85 LYS A O 1
ATOM 671 N N . GLU A 1 86 ? 16.000 -2.376 -26.296 1.00 95.56 86 GLU A N 1
ATOM 672 C CA . GLU A 1 86 ? 16.029 -1.576 -27.517 1.00 95.56 86 GLU A CA 1
ATOM 673 C C . GLU A 1 86 ? 17.436 -1.049 -27.815 1.00 95.56 86 GLU A C 1
ATOM 675 O O . GLU A 1 86 ? 17.917 -1.218 -28.935 1.00 95.56 86 GLU A O 1
ATOM 680 N N . THR A 1 87 ? 18.137 -0.502 -26.817 1.00 93.75 87 THR A N 1
ATOM 681 C CA . THR A 1 87 ? 19.517 -0.025 -26.993 1.00 93.75 87 THR A CA 1
ATOM 682 C C . THR A 1 87 ? 20.472 -1.150 -27.380 1.00 93.75 87 THR A C 1
ATOM 684 O O . THR A 1 87 ? 21.304 -0.969 -28.267 1.00 93.75 87 THR A O 1
ATOM 687 N N . GLU A 1 88 ? 20.321 -2.335 -26.785 1.00 93.50 88 GLU A N 1
ATOM 688 C CA . GLU A 1 88 ? 21.112 -3.516 -27.145 1.00 93.50 88 GLU A CA 1
ATOM 689 C C . GLU A 1 88 ? 20.823 -3.990 -28.574 1.00 93.50 88 GLU A C 1
ATOM 691 O O . GLU A 1 88 ? 21.744 -4.358 -29.304 1.00 93.50 88 GLU A O 1
ATOM 696 N N . ARG A 1 89 ? 19.559 -3.940 -29.018 1.00 94.75 89 ARG A N 1
ATOM 697 C CA . ARG A 1 89 ? 19.199 -4.270 -30.403 1.00 94.75 89 ARG A CA 1
ATOM 698 C C . ARG A 1 89 ? 19.834 -3.288 -31.388 1.00 94.75 89 ARG A C 1
ATOM 700 O O . ARG A 1 89 ? 20.468 -3.727 -32.341 1.00 94.75 89 ARG A O 1
ATOM 707 N N . ILE A 1 90 ? 19.720 -1.985 -31.127 1.00 94.19 90 ILE A N 1
ATOM 708 C CA . ILE A 1 90 ? 20.318 -0.935 -31.967 1.00 94.19 90 ILE A CA 1
ATOM 709 C C . ILE A 1 90 ? 21.834 -1.125 -32.060 1.00 94.19 90 ILE A C 1
ATOM 711 O O . ILE A 1 90 ? 22.402 -1.041 -33.148 1.00 94.19 90 ILE A O 1
ATOM 715 N N . ARG A 1 91 ? 22.491 -1.426 -30.936 1.00 95.19 91 ARG A N 1
ATOM 716 C CA . ARG A 1 91 ? 23.931 -1.682 -30.905 1.00 95.19 91 ARG A CA 1
ATOM 717 C C . ARG A 1 91 ? 24.320 -2.867 -31.791 1.00 95.19 91 ARG A C 1
ATOM 719 O O . ARG A 1 91 ? 25.233 -2.734 -32.600 1.00 95.19 91 ARG A O 1
ATOM 726 N N . ARG A 1 92 ? 23.611 -3.995 -31.686 1.00 94.56 92 ARG A N 1
ATOM 727 C CA . ARG A 1 92 ? 23.872 -5.183 -32.519 1.00 94.56 92 ARG A CA 1
ATOM 728 C C . ARG A 1 92 ? 23.646 -4.910 -34.003 1.00 94.56 92 ARG A C 1
ATOM 730 O O . ARG A 1 92 ? 24.477 -5.295 -34.817 1.00 94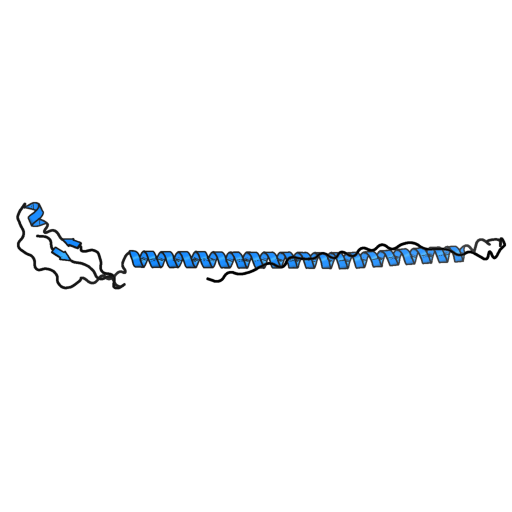.56 92 ARG A O 1
ATOM 737 N N . GLU A 1 93 ? 22.563 -4.218 -34.349 1.00 94.12 93 GLU A N 1
ATOM 738 C CA . GLU A 1 93 ? 22.276 -3.844 -35.739 1.00 94.12 93 GLU A CA 1
ATOM 739 C C . GLU A 1 93 ? 23.351 -2.908 -36.312 1.00 94.12 93 GLU A C 1
ATOM 741 O O . GLU A 1 93 ? 23.744 -3.055 -37.469 1.00 94.12 93 GLU A O 1
ATOM 746 N N . ALA A 1 94 ? 23.861 -1.963 -35.515 1.00 94.62 94 ALA A N 1
ATOM 747 C CA . ALA A 1 94 ? 24.947 -1.077 -35.929 1.00 94.62 94 ALA A CA 1
ATOM 748 C C . ALA A 1 94 ? 26.266 -1.842 -36.145 1.00 94.62 94 ALA A C 1
ATOM 750 O O . ALA A 1 94 ? 26.946 -1.620 -37.148 1.00 94.62 94 ALA A O 1
ATOM 751 N N . GLU A 1 95 ? 26.609 -2.767 -35.244 1.00 94.19 95 GLU A N 1
ATOM 752 C CA . GLU A 1 95 ? 27.793 -3.626 -35.370 1.00 94.19 95 GLU A CA 1
ATOM 753 C C . GLU A 1 95 ? 27.699 -4.549 -36.599 1.00 94.19 95 GLU A C 1
ATOM 755 O O . GLU A 1 95 ? 28.673 -4.697 -37.340 1.00 94.19 95 GLU A O 1
ATOM 760 N N . GLU A 1 96 ? 26.522 -5.120 -36.869 1.00 93.44 96 GLU A N 1
ATOM 761 C CA . GLU A 1 96 ? 26.286 -5.966 -38.040 1.00 93.44 96 GLU A CA 1
ATOM 762 C C . GLU A 1 96 ? 26.398 -5.180 -39.350 1.00 93.44 96 GLU A C 1
ATOM 764 O O . GLU A 1 96 ? 27.109 -5.613 -40.258 1.00 93.44 96 GLU A O 1
ATOM 769 N N . ARG A 1 97 ? 25.780 -3.995 -39.442 1.00 93.12 97 ARG A N 1
ATOM 770 C CA . ARG A 1 97 ? 25.909 -3.126 -40.625 1.00 93.12 97 ARG A CA 1
ATOM 771 C C . ARG A 1 97 ? 27.361 -2.737 -40.881 1.00 93.12 97 ARG A C 1
ATOM 773 O O . ARG A 1 97 ? 27.826 -2.848 -42.011 1.00 93.12 97 ARG A O 1
ATOM 780 N N . ALA A 1 98 ? 28.095 -2.370 -39.830 1.00 91.75 98 ALA A N 1
ATOM 781 C CA . ALA A 1 98 ? 29.510 -2.024 -39.937 1.00 91.75 98 ALA A CA 1
ATOM 782 C C . ALA A 1 98 ? 30.401 -3.212 -40.346 1.00 91.75 98 ALA A C 1
ATOM 784 O O . ALA A 1 98 ? 31.495 -3.000 -40.873 1.00 91.75 98 ALA A O 1
ATOM 785 N N . ARG A 1 99 ? 29.983 -4.459 -40.085 1.00 93.88 99 ARG A N 1
ATOM 786 C CA . ARG A 1 99 ? 30.671 -5.664 -40.576 1.00 93.88 99 ARG A CA 1
ATOM 787 C C . ARG A 1 99 ? 30.370 -5.904 -42.054 1.00 93.88 99 ARG A C 1
ATOM 789 O O . ARG A 1 99 ? 31.299 -6.110 -42.827 1.00 93.88 99 ARG A O 1
ATOM 796 N N . VAL A 1 100 ? 29.097 -5.831 -42.441 1.00 94.62 100 VAL A N 1
ATOM 797 C CA . VAL A 1 100 ? 28.662 -6.044 -43.830 1.00 94.62 100 VAL A CA 1
ATOM 798 C C . VAL A 1 100 ? 29.289 -5.013 -44.770 1.00 94.62 100 VAL A C 1
ATOM 800 O O . VAL A 1 100 ? 29.780 -5.384 -45.831 1.00 94.62 100 VAL A O 1
ATOM 803 N N . GLU A 1 101 ? 29.345 -3.741 -44.368 1.00 90.38 101 GLU A N 1
ATOM 804 C CA . GLU A 1 101 ? 29.960 -2.681 -45.175 1.00 90.38 101 GLU A CA 1
ATOM 805 C C . GLU A 1 101 ? 31.458 -2.935 -45.399 1.00 90.38 101 GLU A C 1
ATOM 807 O O . GLU A 1 101 ? 31.932 -2.848 -46.531 1.00 90.38 101 GLU A O 1
ATOM 812 N N . ARG A 1 102 ? 32.190 -3.366 -44.360 1.00 91.75 102 ARG A N 1
ATOM 813 C CA . ARG A 1 102 ? 33.606 -3.749 -44.488 1.00 91.75 102 ARG A CA 1
ATOM 814 C C . ARG A 1 102 ? 33.807 -4.932 -45.433 1.00 91.75 102 ARG A C 1
ATOM 816 O O . ARG A 1 102 ? 34.698 -4.896 -46.277 1.00 91.75 102 ARG A O 1
ATOM 823 N N . GLU A 1 103 ? 32.974 -5.965 -45.327 1.00 92.00 103 GLU A N 1
ATOM 824 C CA . GLU A 1 103 ? 33.036 -7.123 -46.228 1.00 92.00 103 GLU A CA 1
ATOM 825 C C . GLU A 1 103 ? 32.716 -6.736 -47.684 1.00 92.00 103 GLU A C 1
ATOM 827 O O . GLU A 1 103 ? 33.351 -7.229 -48.621 1.00 92.00 103 GLU A O 1
ATOM 832 N N . GLU A 1 104 ? 31.760 -5.829 -47.902 1.00 91.00 104 GLU A N 1
ATOM 833 C CA . GLU A 1 104 ? 31.406 -5.343 -49.236 1.00 91.00 104 GLU A CA 1
ATOM 834 C C . GLU A 1 104 ? 32.511 -4.462 -49.841 1.00 91.00 104 GLU A C 1
ATOM 836 O O . GLU A 1 104 ? 32.841 -4.615 -51.022 1.00 91.00 104 GLU A O 1
ATOM 841 N N . GLU A 1 105 ? 33.130 -3.584 -49.047 1.00 89.94 105 GLU A N 1
ATOM 842 C CA . GLU A 1 105 ? 34.288 -2.790 -49.466 1.00 89.94 105 GLU A CA 1
ATOM 843 C C . GLU A 1 105 ? 35.484 -3.674 -49.825 1.00 89.94 105 GLU A C 1
ATOM 845 O O . GLU A 1 105 ? 36.101 -3.471 -50.874 1.00 89.94 105 GLU A O 1
ATOM 850 N N . GLU A 1 106 ? 35.776 -4.707 -49.031 1.00 91.94 106 GLU A N 1
ATOM 851 C CA . GLU A 1 106 ? 36.832 -5.669 -49.349 1.00 91.94 106 GLU A CA 1
ATOM 852 C C . GLU A 1 106 ? 36.547 -6.431 -50.647 1.00 91.94 106 GLU A C 1
ATOM 854 O O . GLU A 1 106 ? 37.455 -6.626 -51.464 1.00 91.94 106 GLU A O 1
ATOM 859 N N . ARG A 1 107 ? 35.293 -6.838 -50.885 1.00 90.69 107 ARG A N 1
ATOM 860 C CA . ARG A 1 107 ? 34.893 -7.484 -52.145 1.00 90.69 107 ARG A CA 1
ATOM 861 C C . ARG A 1 107 ? 35.040 -6.544 -53.337 1.00 90.69 107 ARG A C 1
ATOM 863 O O . ARG A 1 107 ? 35.589 -6.955 -54.359 1.00 90.69 107 ARG A O 1
ATOM 870 N N . LYS A 1 108 ? 34.600 -5.289 -53.213 1.00 91.56 108 LYS A N 1
ATOM 871 C CA . LYS A 1 108 ? 34.765 -4.267 -54.260 1.00 91.56 108 LYS A CA 1
ATOM 872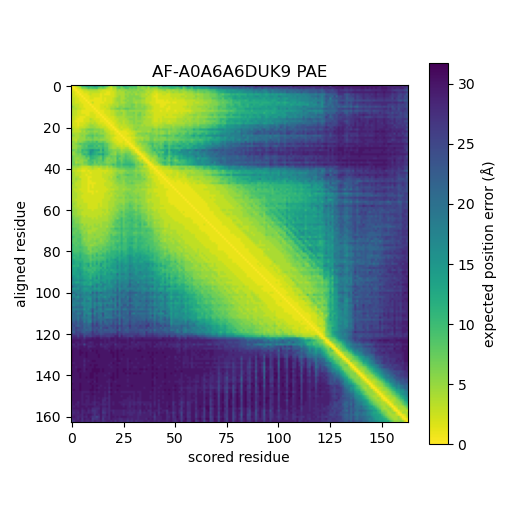 C C . LYS A 1 108 ? 36.241 -3.969 -54.524 1.00 91.56 108 LYS A C 1
ATOM 874 O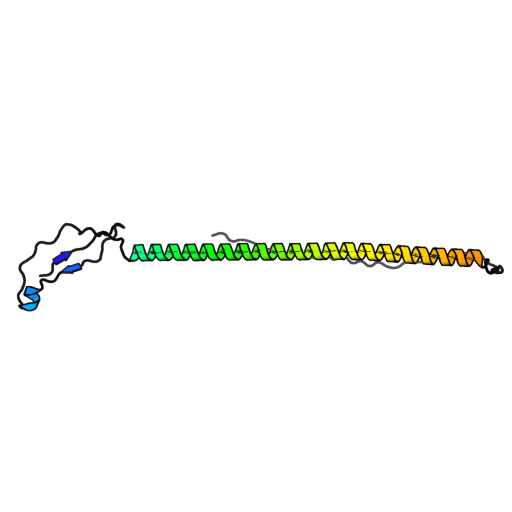 O . LYS A 1 108 ? 36.633 -3.835 -55.680 1.00 91.56 108 LYS A O 1
ATOM 879 N N . ALA A 1 109 ? 37.069 -3.906 -53.482 1.00 90.69 109 ALA A N 1
ATOM 880 C CA . ALA A 1 109 ? 38.505 -3.683 -53.610 1.00 90.69 109 ALA A CA 1
ATOM 881 C C . ALA A 1 109 ? 39.213 -4.857 -54.303 1.00 90.69 109 ALA A C 1
ATOM 883 O O . ALA A 1 109 ? 40.073 -4.628 -55.152 1.00 90.69 109 ALA A O 1
ATOM 884 N N . LYS A 1 110 ? 38.842 -6.105 -53.986 1.00 91.56 110 LYS A N 1
ATOM 885 C CA . LYS A 1 110 ? 39.359 -7.298 -54.680 1.00 91.56 110 LYS A CA 1
ATOM 886 C C . LYS A 1 110 ? 38.956 -7.305 -56.156 1.00 91.56 110 LYS A C 1
ATOM 888 O O . LYS A 1 110 ? 39.833 -7.431 -57.001 1.00 91.56 110 LYS A O 1
ATOM 893 N N . ALA A 1 111 ? 37.684 -7.048 -56.465 1.00 88.62 111 ALA A N 1
ATOM 894 C CA . ALA A 1 111 ? 37.205 -6.976 -57.847 1.00 88.62 111 ALA A CA 1
ATOM 895 C C . ALA A 1 111 ? 37.925 -5.889 -58.667 1.00 88.62 111 ALA A C 1
ATOM 897 O O . ALA A 1 111 ? 38.336 -6.145 -59.795 1.00 88.62 111 ALA A O 1
ATOM 898 N N . ARG A 1 112 ? 38.157 -4.700 -58.085 1.00 88.31 112 ARG A N 1
ATOM 899 C CA . ARG A 1 112 ? 38.940 -3.634 -58.738 1.00 88.31 112 ARG A CA 1
ATOM 900 C C . ARG A 1 112 ? 40.382 -4.057 -59.013 1.00 88.31 112 ARG A C 1
ATOM 902 O O . ARG A 1 112 ? 40.881 -3.813 -60.103 1.00 88.31 112 ARG A O 1
ATOM 909 N N . LYS A 1 113 ? 41.042 -4.713 -58.052 1.00 88.44 113 LYS A N 1
ATOM 910 C CA . LYS A 1 113 ? 42.417 -5.210 -58.232 1.00 88.44 113 LYS A CA 1
ATOM 911 C C . LYS A 1 113 ? 42.503 -6.282 -59.320 1.00 88.44 113 LYS A C 1
ATOM 913 O O . LYS A 1 113 ? 43.443 -6.264 -60.105 1.00 88.44 113 LYS A O 1
ATOM 918 N N . GLU A 1 114 ? 41.529 -7.187 -59.383 1.00 87.94 114 GLU A N 1
ATOM 919 C CA . GLU A 1 114 ? 41.453 -8.216 -60.428 1.00 87.94 114 GLU A CA 1
ATOM 920 C C . GLU A 1 114 ? 41.214 -7.604 -61.817 1.00 87.94 114 GLU A C 1
ATOM 922 O O . GLU A 1 114 ? 41.839 -8.024 -62.790 1.00 87.94 114 GLU A O 1
ATOM 927 N N . GLU A 1 115 ? 40.363 -6.578 -61.918 1.00 83.12 115 GLU A N 1
ATOM 928 C CA . GLU A 1 115 ? 40.138 -5.837 -63.163 1.00 83.12 115 GLU A CA 1
ATOM 929 C C . GLU A 1 115 ? 41.399 -5.079 -63.606 1.00 83.12 115 GLU A C 1
ATOM 931 O O . GLU A 1 115 ? 41.808 -5.181 -64.763 1.00 83.12 115 GLU A O 1
ATOM 936 N N . GLU A 1 116 ? 42.078 -4.390 -62.685 1.00 82.31 116 GLU A N 1
ATOM 937 C CA . GLU A 1 116 ? 43.355 -3.718 -62.951 1.00 82.31 116 GLU A CA 1
ATOM 938 C C . GLU A 1 116 ? 44.446 -4.706 -63.389 1.00 82.31 116 GLU A C 1
ATOM 940 O O . GLU A 1 116 ? 45.210 -4.418 -64.314 1.00 82.31 116 GLU A O 1
ATOM 945 N N . GLU A 1 117 ? 44.519 -5.890 -62.775 1.00 80.56 117 GLU A N 1
ATOM 946 C CA . GLU A 1 117 ? 45.481 -6.923 -63.158 1.00 80.56 117 GLU A CA 1
ATOM 947 C C . GLU A 1 117 ? 45.148 -7.532 -64.524 1.00 80.56 117 GLU A C 1
ATOM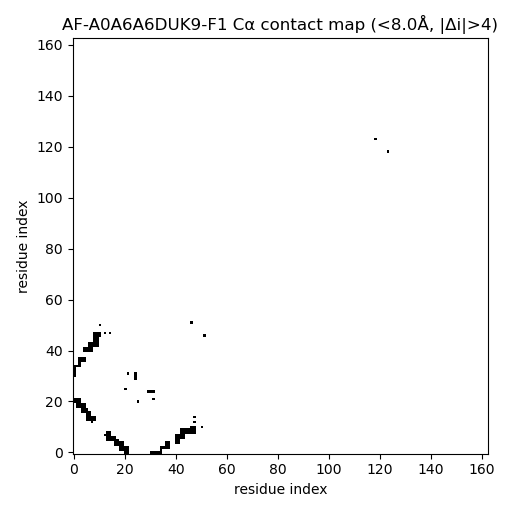 949 O O . GLU A 1 117 ? 46.056 -7.763 -65.327 1.00 80.56 117 GLU A O 1
ATOM 954 N N . LYS A 1 118 ? 43.861 -7.723 -64.835 1.00 79.56 118 LYS A N 1
ATOM 955 C CA . LYS A 1 118 ? 43.404 -8.161 -66.157 1.00 79.56 118 LYS A CA 1
ATOM 956 C C . LYS A 1 118 ? 43.747 -7.130 -67.234 1.00 79.56 118 LYS A C 1
ATOM 958 O O . LYS A 1 118 ? 44.354 -7.502 -68.233 1.00 79.56 118 LYS A O 1
ATOM 963 N N . ILE A 1 119 ? 43.490 -5.842 -66.991 1.00 77.38 119 ILE A N 1
ATOM 964 C CA . ILE A 1 119 ? 43.894 -4.740 -67.883 1.00 77.38 119 ILE A CA 1
ATOM 965 C C . ILE A 1 119 ? 45.421 -4.702 -68.048 1.00 77.38 119 ILE A C 1
ATOM 967 O O . ILE A 1 119 ? 45.932 -4.488 -69.149 1.00 77.38 119 ILE A O 1
ATOM 971 N N . ARG A 1 120 ? 46.181 -4.948 -66.970 1.00 75.62 120 ARG A N 1
ATOM 972 C CA . ARG A 1 120 ? 47.648 -5.025 -67.030 1.00 75.62 120 ARG A CA 1
ATOM 973 C C . ARG A 1 120 ? 48.131 -6.221 -67.856 1.00 75.62 120 ARG A C 1
ATOM 975 O O . ARG A 1 120 ? 49.138 -6.098 -68.548 1.00 75.62 120 ARG A O 1
ATOM 982 N N . ARG A 1 121 ? 47.444 -7.365 -67.772 1.00 77.00 121 ARG A N 1
ATOM 983 C CA . ARG A 1 121 ? 47.816 -8.626 -68.433 1.00 77.00 121 ARG A CA 1
ATOM 984 C C . ARG A 1 121 ? 47.410 -8.678 -69.903 1.00 77.00 121 ARG A C 1
ATOM 986 O O . ARG A 1 121 ? 48.163 -9.218 -70.704 1.00 77.00 121 ARG A O 1
ATOM 993 N N . GLU A 1 122 ? 46.257 -8.115 -70.252 1.00 75.56 122 GLU A N 1
ATOM 994 C CA . GLU A 1 122 ? 45.755 -8.056 -71.633 1.00 75.56 122 GLU A CA 1
ATOM 995 C C . GLU A 1 122 ? 46.486 -6.999 -72.478 1.00 75.56 122 GLU A C 1
ATOM 997 O O . GLU A 1 122 ? 46.385 -7.020 -73.702 1.00 75.56 122 GLU A O 1
ATOM 1002 N N . GLY A 1 123 ? 47.303 -6.144 -71.848 1.00 50.88 123 GLY A N 1
ATOM 1003 C CA . GLY A 1 123 ? 48.022 -5.066 -72.516 1.00 50.88 123 GLY A CA 1
ATOM 1004 C C . GLY A 1 123 ? 47.058 -3.941 -72.885 1.00 50.88 123 GLY A C 1
ATOM 1005 O O . GLY A 1 123 ? 46.001 -4.170 -73.464 1.00 50.88 123 GLY A O 1
ATOM 1006 N N . ARG A 1 124 ? 47.404 -2.698 -72.531 1.00 51.03 124 ARG A N 1
ATOM 1007 C CA . ARG A 1 124 ? 46.610 -1.512 -72.895 1.00 51.03 124 ARG A CA 1
ATOM 1008 C C . ARG A 1 124 ? 46.161 -1.606 -74.364 1.00 51.03 124 ARG A C 1
ATOM 1010 O O . ARG A 1 124 ? 47.040 -1.714 -75.226 1.00 51.03 124 ARG A O 1
ATOM 1017 N N . PRO A 1 125 ? 44.859 -1.462 -74.680 1.00 52.34 125 PRO A N 1
ATOM 1018 C CA . PRO A 1 125 ? 44.475 -0.993 -75.999 1.00 52.34 125 PRO A CA 1
ATOM 1019 C C . PRO A 1 125 ? 45.253 0.301 -76.215 1.00 52.34 125 PRO A C 1
ATOM 1021 O O . PRO A 1 125 ? 45.194 1.214 -75.388 1.00 52.34 125 PRO A O 1
ATOM 1024 N N . TRP A 1 126 ? 46.075 0.343 -77.258 1.00 47.31 126 TRP A N 1
ATOM 1025 C CA . TRP A 1 126 ? 46.710 1.580 -77.679 1.00 47.31 126 TRP A CA 1
ATOM 1026 C C . TRP A 1 126 ? 45.586 2.551 -78.045 1.00 47.31 126 TRP A C 1
ATOM 1028 O O . TRP A 1 126 ? 45.054 2.503 -79.151 1.00 47.31 126 TRP A O 1
ATOM 1038 N N . GLU A 1 127 ? 45.191 3.411 -77.107 1.00 50.38 127 GLU A N 1
ATOM 1039 C CA . GLU A 1 127 ? 44.448 4.615 -77.442 1.00 50.38 127 GLU A CA 1
ATOM 1040 C C . GLU A 1 127 ? 45.371 5.458 -78.317 1.00 50.38 127 GLU A C 1
ATOM 1042 O O . GLU A 1 127 ? 46.328 6.087 -77.861 1.00 50.38 127 GLU A O 1
ATOM 1047 N N . VAL A 1 128 ? 45.109 5.387 -79.619 1.00 43.47 128 VAL A N 1
ATOM 1048 C CA . VAL A 1 128 ? 45.687 6.266 -80.619 1.00 43.47 128 VAL A CA 1
ATOM 1049 C C . VAL A 1 128 ? 45.321 7.689 -80.219 1.00 43.47 128 VAL A C 1
ATOM 1051 O O . VAL A 1 128 ? 44.157 8.082 -80.254 1.00 43.47 128 VAL A O 1
ATOM 1054 N N . SER A 1 129 ? 46.343 8.449 -79.836 1.00 48.41 129 SER A N 1
ATOM 1055 C CA . SER A 1 129 ? 46.331 9.903 -79.737 1.00 48.41 129 SER A CA 1
ATOM 1056 C C . SER A 1 129 ? 45.493 10.550 -80.847 1.00 48.41 129 SER A C 1
ATOM 1058 O O . SER A 1 129 ? 45.941 10.675 -81.984 1.00 48.41 129 SER A O 1
ATOM 1060 N N . GLY A 1 130 ? 44.316 11.056 -80.491 1.00 41.19 130 GLY A N 1
ATOM 1061 C CA . GLY A 1 130 ? 43.736 12.259 -81.083 1.00 41.19 130 GLY A CA 1
ATOM 1062 C C . GLY A 1 130 ? 43.630 13.266 -79.941 1.00 41.19 130 GLY A C 1
ATOM 1063 O O . GLY A 1 130 ? 42.867 13.069 -79.012 1.00 41.19 130 GLY A O 1
ATOM 1064 N N . GLY A 1 131 ? 44.471 14.285 -79.833 1.00 45.69 131 GLY A N 1
ATOM 1065 C CA . GLY A 1 131 ? 44.610 15.311 -80.845 1.00 45.69 131 GLY A CA 1
ATOM 1066 C C . GLY A 1 131 ? 43.707 16.493 -80.484 1.00 45.69 131 GLY A C 1
ATOM 1067 O O . GLY A 1 131 ? 42.523 16.492 -80.788 1.00 45.69 131 GLY A O 1
ATOM 1068 N N . ASN A 1 132 ? 44.345 17.540 -79.956 1.00 46.19 132 ASN A N 1
ATOM 1069 C CA . ASN A 1 132 ? 44.001 18.959 -80.090 1.00 46.19 132 ASN A CA 1
ATOM 1070 C C . ASN A 1 132 ? 43.107 19.709 -79.069 1.00 46.19 132 ASN A C 1
ATOM 1072 O O . ASN A 1 132 ? 41.922 19.462 -78.899 1.00 46.19 132 ASN A O 1
ATOM 1076 N N . LYS A 1 133 ? 43.719 20.825 -78.630 1.00 49.41 133 LYS A N 1
ATOM 1077 C CA . LYS A 1 133 ? 43.173 22.170 -78.346 1.00 49.41 133 LYS A CA 1
ATOM 1078 C C . LYS A 1 133 ? 42.674 22.501 -76.934 1.00 49.41 133 LYS A C 1
ATOM 1080 O O . LYS A 1 133 ? 41.493 22.570 -76.632 1.00 49.41 133 LYS A O 1
ATOM 1085 N N . LYS A 1 134 ? 43.656 22.967 -76.152 1.00 54.62 134 LYS A N 1
ATOM 1086 C CA . LYS A 1 134 ? 43.672 24.256 -75.431 1.00 54.62 134 LYS A CA 1
ATOM 1087 C C . LYS A 1 134 ? 42.570 25.234 -75.896 1.00 54.62 134 LYS A C 1
ATOM 1089 O O . LYS A 1 134 ? 42.723 25.898 -76.919 1.00 54.62 134 LYS A O 1
ATOM 1094 N N . GLY A 1 135 ? 41.504 25.348 -75.105 1.00 48.62 135 GLY A N 1
ATOM 1095 C CA . GLY A 1 135 ? 40.467 26.378 -75.195 1.00 48.62 135 GLY A CA 1
ATOM 1096 C C . GLY A 1 135 ? 40.425 27.187 -73.899 1.00 48.62 135 GLY A C 1
ATOM 1097 O O . GLY A 1 135 ? 40.350 26.631 -72.810 1.00 48.62 135 GLY A O 1
ATOM 1098 N N . LYS A 1 136 ? 40.559 28.505 -74.031 1.00 52.59 136 LYS A N 1
ATOM 1099 C CA . LYS A 1 136 ? 40.724 29.512 -72.977 1.00 52.59 136 LYS A CA 1
ATOM 1100 C C . LYS A 1 136 ? 39.454 30.376 -72.927 1.00 52.59 136 LYS A C 1
ATOM 1102 O O . LYS A 1 136 ? 39.039 30.854 -73.976 1.00 52.59 136 LYS A O 1
ATOM 1107 N N . GLY A 1 137 ? 38.925 30.647 -71.726 1.00 50.94 137 GLY A N 1
ATOM 1108 C CA . GLY A 1 137 ? 37.813 31.589 -71.450 1.00 50.94 137 GLY A CA 1
ATOM 1109 C C . GLY A 1 137 ? 36.445 30.894 -71.380 1.00 50.94 137 GLY A C 1
ATOM 1110 O O . GLY A 1 137 ? 36.217 29.961 -72.131 1.00 50.94 137 GLY A O 1
ATOM 1111 N N . ARG A 1 138 ? 35.484 31.246 -70.514 1.00 48.19 138 ARG A N 1
ATOM 1112 C CA . ARG A 1 138 ? 35.043 32.543 -69.950 1.00 48.19 138 ARG A CA 1
ATOM 1113 C C . ARG A 1 138 ? 34.102 32.195 -68.762 1.00 48.19 138 ARG A C 1
ATOM 1115 O O . ARG A 1 138 ? 33.347 31.244 -68.891 1.00 48.19 138 ARG A O 1
ATOM 1122 N N . ARG A 1 139 ? 34.348 32.674 -67.536 1.00 47.12 139 ARG A N 1
ATOM 1123 C CA . ARG A 1 139 ? 33.649 33.763 -66.806 1.00 47.12 139 ARG A CA 1
ATOM 1124 C C . ARG A 1 139 ? 32.111 33.635 -66.672 1.00 47.12 139 ARG A C 1
ATOM 1126 O O . ARG A 1 139 ? 31.433 33.440 -67.671 1.00 47.12 139 ARG A O 1
ATOM 1133 N N . ASP A 1 140 ? 31.656 33.903 -65.436 1.00 47.66 140 ASP A N 1
ATOM 1134 C CA . ASP A 1 140 ? 30.293 34.240 -64.966 1.00 47.66 140 ASP A CA 1
ATOM 1135 C C . ASP A 1 140 ? 29.336 33.039 -64.772 1.00 47.66 140 ASP A C 1
ATOM 1137 O O . ASP A 1 140 ? 29.242 32.174 -65.625 1.00 47.66 140 ASP A O 1
ATOM 1141 N N . GLY A 1 141 ? 28.591 32.872 -63.676 1.00 44.78 141 GLY A N 1
ATOM 1142 C CA . GLY A 1 141 ? 28.356 33.703 -62.502 1.00 44.78 141 GLY A CA 1
ATOM 1143 C C . GLY A 1 141 ? 27.300 33.055 -61.581 1.00 44.78 141 GLY A C 1
ATOM 1144 O O . GLY A 1 141 ? 26.575 32.160 -61.993 1.00 44.78 141 GLY A O 1
ATOM 1145 N N . HIS A 1 142 ? 27.272 33.524 -60.331 1.00 45.91 142 HIS A N 1
ATOM 1146 C CA . HIS A 1 142 ? 26.114 33.712 -59.439 1.00 45.91 142 HIS A CA 1
ATOM 1147 C C . HIS A 1 142 ? 24.929 32.713 -59.377 1.00 45.91 142 HIS A C 1
ATOM 1149 O O . HIS A 1 142 ? 24.177 32.552 -60.329 1.00 45.91 142 HIS A O 1
ATOM 1155 N N . GLY A 1 143 ? 24.605 32.314 -58.133 1.00 44.28 143 GLY A N 1
ATOM 1156 C CA . GLY A 1 143 ? 23.232 32.055 -57.649 1.00 44.28 143 GLY A CA 1
ATOM 1157 C C . GLY A 1 143 ? 22.975 30.596 -57.246 1.00 44.28 143 GLY A C 1
ATOM 1158 O O . GLY A 1 143 ? 23.230 29.704 -58.034 1.00 44.28 143 GLY A O 1
ATOM 1159 N N . GLY A 1 144 ? 22.484 30.232 -56.058 1.00 50.62 144 GLY A N 1
ATOM 1160 C CA . GLY A 1 144 ? 21.980 30.956 -54.886 1.00 50.62 144 GLY A CA 1
ATOM 1161 C C . GLY A 1 144 ? 22.231 30.096 -53.632 1.00 50.62 144 GLY A C 1
ATOM 1162 O O . GLY A 1 144 ? 22.459 28.898 -53.722 1.00 50.62 144 GLY A O 1
ATOM 1163 N N . ARG A 1 145 ? 22.410 30.654 -52.435 1.00 51.78 145 ARG A N 1
ATOM 1164 C CA . ARG A 1 145 ? 21.370 31.206 -51.550 1.00 51.78 145 ARG A CA 1
ATOM 1165 C C . ARG A 1 145 ? 20.109 30.332 -51.443 1.00 51.78 145 ARG A C 1
ATOM 1167 O O . ARG A 1 145 ? 19.098 30.669 -52.031 1.00 51.78 145 ARG A O 1
ATOM 1174 N N . HIS A 1 146 ? 20.168 29.315 -50.586 1.00 52.84 146 HIS A N 1
ATOM 1175 C CA . HIS A 1 146 ? 19.120 28.944 -49.623 1.00 52.84 146 HIS A CA 1
ATOM 1176 C C . HIS A 1 146 ? 19.888 28.443 -48.380 1.00 52.84 146 HIS A C 1
ATOM 1178 O O . HIS A 1 146 ? 20.668 27.511 -48.482 1.00 52.84 146 HIS A O 1
ATOM 1184 N N . GLY A 1 147 ? 19.877 29.077 -47.209 1.00 49.81 147 GLY A N 1
ATOM 1185 C CA . GLY A 1 147 ? 18.778 29.818 -46.620 1.00 49.81 147 GLY A CA 1
ATOM 1186 C C . GLY A 1 147 ? 17.721 28.835 -46.138 1.00 49.81 147 GLY A C 1
ATOM 1187 O O . GLY A 1 147 ? 16.677 28.747 -46.762 1.00 49.81 147 GLY A O 1
ATOM 1188 N N . ASN A 1 148 ? 18.006 28.107 -45.057 1.00 56.00 148 ASN A N 1
ATOM 1189 C CA . ASN A 1 148 ? 16.971 27.589 -44.168 1.00 56.00 148 ASN A CA 1
ATOM 1190 C C . ASN A 1 148 ? 17.443 27.759 -42.723 1.00 56.00 148 ASN A C 1
ATOM 1192 O O . ASN A 1 148 ? 17.994 26.859 -42.096 1.00 56.00 148 ASN A O 1
ATOM 1196 N N . GLY A 1 149 ? 17.240 28.975 -42.217 1.00 48.97 149 GLY A N 1
ATOM 1197 C CA . GLY A 1 149 ? 17.031 29.161 -40.794 1.00 48.97 149 GLY A CA 1
ATOM 1198 C C . GLY A 1 149 ? 15.684 28.543 -40.437 1.00 48.97 149 GLY A C 1
ATOM 1199 O O . GLY A 1 149 ? 14.673 28.869 -41.051 1.00 48.97 149 GLY A O 1
ATOM 1200 N N . HIS A 1 150 ? 15.677 27.650 -39.457 1.00 50.47 150 HIS A N 1
ATOM 1201 C CA . HIS A 1 150 ? 14.508 27.429 -38.619 1.00 50.47 150 HIS A CA 1
ATOM 1202 C C . HIS A 1 150 ? 14.808 28.088 -37.279 1.00 50.47 150 HIS A C 1
ATOM 1204 O O . HIS A 1 150 ? 15.428 27.509 -36.392 1.00 50.47 150 HIS A O 1
ATOM 1210 N N . GLY A 1 151 ? 14.422 29.360 -37.196 1.00 50.28 151 GLY A N 1
ATOM 1211 C CA . GLY A 1 151 ? 14.071 29.988 -35.937 1.00 50.28 151 GLY A CA 1
ATOM 1212 C C . GLY A 1 151 ? 12.615 29.654 -35.612 1.00 50.28 151 GLY A C 1
ATOM 1213 O O . GLY A 1 151 ? 11.763 29.641 -36.496 1.00 50.28 151 GLY A O 1
ATOM 1214 N N . GLY A 1 152 ? 12.362 29.388 -34.338 1.00 47.53 152 GLY A N 1
ATOM 1215 C CA . GLY A 1 152 ? 11.054 29.134 -33.740 1.00 47.53 152 GLY A CA 1
ATOM 1216 C C . GLY A 1 152 ? 11.322 28.501 -32.376 1.00 47.53 152 GLY A C 1
ATOM 1217 O O . GLY A 1 152 ? 11.647 27.328 -32.306 1.00 47.53 152 GLY A O 1
ATOM 1218 N N . GLY A 1 153 ? 11.404 29.229 -31.266 1.00 48.38 153 GLY A N 1
ATOM 1219 C CA . GLY A 1 153 ? 10.567 30.357 -30.891 1.00 48.38 153 GLY A CA 1
ATOM 1220 C C . GLY A 1 153 ? 9.441 29.835 -30.003 1.00 48.38 153 GLY A C 1
ATOM 1221 O O . GLY A 1 153 ? 8.552 29.145 -30.480 1.00 48.38 153 GLY A O 1
ATOM 1222 N N . SER A 1 154 ? 9.514 30.211 -28.725 1.00 50.12 154 SER A N 1
ATOM 1223 C CA . SER A 1 154 ? 8.428 30.269 -27.738 1.00 50.12 154 SER A CA 1
ATOM 1224 C C . SER A 1 154 ? 7.679 28.981 -27.367 1.00 50.12 154 SER A C 1
ATOM 1226 O O . SER A 1 154 ? 6.800 28.527 -28.084 1.00 50.12 154 SER A O 1
ATOM 1228 N N . SER A 1 155 ? 7.832 28.581 -26.105 1.00 54.16 155 SER A N 1
ATOM 1229 C CA . SER A 1 155 ? 6.731 28.799 -25.159 1.00 54.16 155 SER A CA 1
ATOM 1230 C C . SER A 1 155 ? 7.267 28.830 -23.732 1.00 54.16 155 SER A C 1
ATOM 1232 O O . SER A 1 155 ? 7.568 27.800 -23.131 1.00 54.16 155 SER A O 1
ATOM 1234 N N . ALA A 1 156 ? 7.384 30.049 -23.212 1.00 56.09 156 ALA A N 1
ATOM 1235 C CA . ALA A 1 156 ? 7.331 30.314 -21.791 1.00 56.09 156 ALA A CA 1
ATOM 1236 C C . ALA A 1 156 ? 5.948 29.887 -21.276 1.00 56.09 156 ALA A C 1
ATOM 1238 O O . ALA A 1 156 ? 4.931 30.394 -21.743 1.00 56.09 156 ALA A O 1
ATOM 1239 N N . TRP A 1 157 ? 5.926 28.966 -20.322 1.00 60.62 157 TRP A N 1
ATOM 1240 C CA . TRP A 1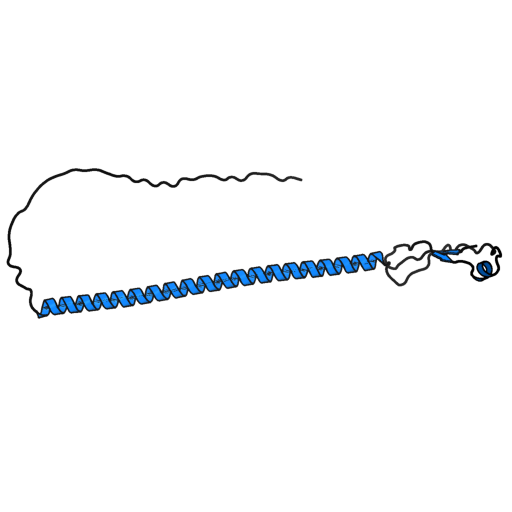 157 ? 4.814 28.763 -19.397 1.00 60.62 157 TRP A CA 1
ATOM 1241 C C . TRP A 1 157 ? 5.374 29.256 -18.053 1.00 60.62 157 TRP A C 1
ATOM 1243 O O . TRP A 1 157 ? 6.370 28.724 -17.575 1.00 60.62 157 TRP A O 1
ATOM 1253 N N . GLY A 1 158 ? 4.947 30.390 -17.495 1.00 48.38 158 GLY A N 1
ATOM 1254 C CA . GLY A 1 158 ? 3.554 30.703 -17.182 1.00 48.38 158 GLY A CA 1
ATOM 1255 C C . GLY A 1 158 ? 3.187 29.949 -15.902 1.00 48.38 158 GLY A C 1
ATOM 1256 O O . GLY A 1 158 ? 2.638 28.864 -15.973 1.00 48.38 158 GLY A O 1
ATOM 1257 N N . SER A 1 159 ? 3.740 30.368 -14.764 1.00 55.09 159 SER A N 1
ATOM 1258 C CA . SER A 1 159 ? 3.011 31.080 -13.701 1.00 55.09 159 SER A CA 1
ATOM 1259 C C . SER A 1 159 ? 2.220 30.188 -12.732 1.00 55.09 159 SER A C 1
ATOM 1261 O O . SER A 1 159 ? 1.212 29.594 -13.082 1.00 55.09 159 SER A O 1
ATOM 1263 N N . ASN A 1 160 ? 2.629 30.296 -11.462 1.00 56.09 160 ASN A N 1
ATOM 1264 C CA . ASN A 1 160 ? 1.768 30.706 -10.348 1.00 56.09 160 ASN A CA 1
ATOM 1265 C C . ASN A 1 160 ? 0.714 29.718 -9.829 1.00 56.09 160 ASN A C 1
ATOM 1267 O O . ASN A 1 160 ? -0.402 29.754 -10.317 1.00 56.09 160 ASN A O 1
ATOM 1271 N N . TRP A 1 161 ? 1.004 29.019 -8.723 1.00 50.53 161 TRP A N 1
ATOM 1272 C CA . TRP A 1 161 ? -0.009 28.707 -7.701 1.00 50.53 161 TRP A CA 1
ATOM 1273 C C . TRP A 1 161 ? 0.588 28.855 -6.293 1.00 50.53 161 TRP A C 1
ATOM 1275 O O . TRP A 1 161 ? 1.297 27.987 -5.790 1.00 50.53 161 TRP A O 1
ATOM 1285 N N . ARG A 1 162 ? 0.301 30.010 -5.681 1.00 58.72 162 ARG A N 1
ATOM 1286 C CA . ARG A 1 162 ? 0.183 30.194 -4.229 1.00 58.72 162 ARG A CA 1
ATOM 1287 C C . ARG A 1 162 ? -1.169 29.630 -3.788 1.00 58.72 162 ARG A C 1
ATOM 1289 O O . ARG A 1 162 ? -2.181 29.976 -4.397 1.00 58.72 162 ARG A O 1
ATOM 1296 N N . SER A 1 163 ? -1.192 28.887 -2.689 1.00 61.28 163 SER A N 1
ATOM 1297 C CA . SER A 1 163 ? -2.181 28.976 -1.602 1.00 61.28 163 SER A CA 1
ATOM 1298 C C . SER A 1 163 ? -1.596 28.287 -0.382 1.00 61.28 163 SER A C 1
ATOM 1300 O O . SER A 1 163 ? -1.121 27.144 -0.551 1.00 61.28 163 SER A O 1
#